Protein AF-A0A1T4YEB3-F1 (afdb_monomer_lite)

Radius of gyration: 22.52 Å; chains: 1; bounding box: 51×44×63 Å

pLDDT: mean 91.09, std 9.63, range [45.53, 98.0]

Structure (mmCIF, N/CA/C/O backbone):
data_AF-A0A1T4YEB3-F1
#
_entry.id   AF-A0A1T4YEB3-F1
#
loop_
_atom_site.group_PDB
_atom_site.id
_atom_site.type_symbol
_atom_site.label_atom_id
_atom_site.label_alt_id
_atom_site.label_comp_id
_atom_site.label_asym_id
_atom_site.label_entity_id
_atom_site.label_seq_id
_atom_site.pdbx_PDB_ins_code
_atom_site.Cartn_x
_atom_site.Cartn_y
_atom_site.Cartn_z
_atom_site.occupancy
_atom_site.B_iso_or_equiv
_atom_site.auth_seq_id
_atom_site.auth_comp_id
_atom_site.auth_asym_id
_atom_site.auth_atom_id
_atom_site.pdbx_PDB_model_num
ATOM 1 N N . MET A 1 1 ? -4.908 19.740 -12.020 1.00 45.53 1 MET A N 1
ATOM 2 C CA . MET A 1 1 ? -6.150 19.768 -11.214 1.00 45.53 1 MET A CA 1
ATOM 3 C C . MET A 1 1 ? -6.239 18.508 -10.368 1.00 45.53 1 MET A C 1
ATOM 5 O O . MET A 1 1 ? -5.969 17.429 -10.883 1.00 45.53 1 MET A O 1
ATOM 9 N N . LYS A 1 2 ? -6.536 18.639 -9.068 1.00 60.81 2 LYS A N 1
ATOM 10 C CA . LYS A 1 2 ? -6.830 17.496 -8.189 1.00 60.81 2 LYS A CA 1
ATOM 11 C C . LYS A 1 2 ? -8.253 17.023 -8.507 1.00 60.81 2 LYS A C 1
ATOM 13 O O . LYS A 1 2 ? -9.130 17.867 -8.608 1.00 60.81 2 LYS A O 1
ATOM 18 N N . GLN A 1 3 ? -8.473 15.710 -8.618 1.00 72.00 3 GLN A N 1
ATOM 19 C CA . GLN A 1 3 ? -9.810 15.121 -8.846 1.00 72.00 3 GLN A CA 1
ATOM 20 C C . GLN A 1 3 ? -10.819 15.461 -7.730 1.00 72.00 3 GLN A C 1
ATOM 22 O O . GLN A 1 3 ? -12.019 15.318 -7.919 1.00 72.00 3 GLN A O 1
ATOM 27 N N . LEU A 1 4 ? -10.311 15.911 -6.577 1.00 82.50 4 LEU A N 1
ATOM 28 C CA . LEU A 1 4 ? -11.072 16.407 -5.440 1.00 82.50 4 LEU A CA 1
ATOM 29 C C . LEU A 1 4 ? -10.333 17.615 -4.846 1.00 82.50 4 LEU A C 1
ATOM 31 O O . LEU A 1 4 ? -9.130 17.525 -4.546 1.00 82.50 4 LEU A O 1
ATOM 35 N N . GLU A 1 5 ? -11.029 18.741 -4.703 1.00 85.56 5 GLU A N 1
ATOM 36 C CA . GLU A 1 5 ? -10.469 19.983 -4.164 1.00 85.56 5 GLU A CA 1
ATOM 37 C C . GLU A 1 5 ? -10.020 19.813 -2.701 1.00 85.56 5 GLU A C 1
ATOM 39 O O . GLU A 1 5 ? -10.545 18.977 -1.967 1.00 85.56 5 GLU A O 1
ATOM 44 N N . LYS A 1 6 ? -9.033 20.601 -2.251 1.00 86.44 6 LYS A N 1
ATOM 45 C CA . LYS A 1 6 ? -8.515 20.511 -0.874 1.00 86.44 6 LYS A CA 1
ATOM 46 C C . LYS A 1 6 ? -9.621 20.762 0.160 1.00 86.44 6 LYS A C 1
ATOM 48 O O . LYS A 1 6 ? -9.754 19.969 1.084 1.00 86.44 6 LYS A O 1
ATOM 53 N N . ARG A 1 7 ? -10.436 21.801 -0.045 1.00 87.50 7 ARG A N 1
ATOM 54 C CA . ARG A 1 7 ? -11.536 22.160 0.858 1.00 87.50 7 ARG A CA 1
ATOM 55 C C . ARG A 1 7 ? -12.600 21.063 0.938 1.00 87.50 7 ARG A C 1
ATOM 57 O O . ARG A 1 7 ? -13.046 20.732 2.028 1.00 87.50 7 ARG A O 1
ATOM 64 N N . ALA A 1 8 ? -12.947 20.446 -0.194 1.00 87.94 8 ALA A N 1
ATOM 65 C CA . ALA A 1 8 ? -13.870 19.312 -0.222 1.00 87.94 8 ALA A CA 1
ATOM 66 C C . ALA A 1 8 ? -13.342 18.121 0.599 1.00 87.94 8 ALA A C 1
ATOM 68 O O . ALA A 1 8 ? -14.086 17.532 1.372 1.00 87.94 8 ALA A O 1
ATOM 69 N N . LYS A 1 9 ? -12.039 17.809 0.509 1.00 91.06 9 LYS A N 1
ATOM 70 C CA . LYS A 1 9 ? -11.422 16.759 1.342 1.00 91.06 9 LYS A CA 1
ATOM 71 C C . LYS A 1 9 ? -11.540 17.048 2.831 1.00 91.06 9 LYS A C 1
ATOM 73 O O . LYS A 1 9 ? -11.854 16.143 3.587 1.00 91.06 9 LYS A O 1
ATOM 78 N N . GLU A 1 10 ? -11.260 18.280 3.242 1.00 92.06 10 GLU A N 1
ATOM 79 C CA . GLU A 1 10 ? -11.311 18.678 4.653 1.00 92.06 10 GLU A CA 1
ATOM 80 C C . GLU A 1 10 ? -12.732 18.546 5.218 1.00 92.06 10 GLU A C 1
ATOM 82 O O . GLU A 1 10 ? -12.906 17.994 6.300 1.00 92.06 10 GLU A O 1
ATOM 87 N N . VAL A 1 11 ? -13.749 18.970 4.459 1.00 90.75 11 VAL A N 1
ATOM 88 C CA . VAL A 1 11 ? -15.159 18.824 4.859 1.00 90.75 11 VAL A CA 1
ATOM 89 C C . VAL A 1 11 ? -15.558 17.353 4.984 1.00 90.75 11 VAL A C 1
ATOM 91 O O . VAL A 1 11 ? -16.141 16.976 5.996 1.00 90.75 11 VAL A O 1
ATOM 94 N N . ILE A 1 12 ? -15.207 16.520 4.000 1.00 91.38 12 ILE A N 1
ATOM 95 C CA . ILE A 1 12 ? -15.519 15.082 4.023 1.00 91.38 12 ILE A CA 1
ATOM 96 C C . ILE A 1 12 ? -14.823 14.396 5.204 1.00 91.38 12 ILE A C 1
ATOM 98 O O . ILE A 1 12 ? -15.447 13.613 5.910 1.00 91.38 12 ILE A O 1
ATOM 102 N N . LEU A 1 13 ? -13.547 14.707 5.455 1.00 93.31 13 LEU A N 1
ATOM 103 C CA . LEU A 1 13 ? -12.812 14.140 6.587 1.00 93.31 13 LEU A CA 1
ATOM 104 C C . LEU A 1 13 ? -13.458 14.514 7.922 1.00 93.31 13 LEU A C 1
ATOM 106 O O . LEU A 1 13 ? -13.628 13.637 8.757 1.00 93.31 13 LEU A O 1
ATOM 110 N N . LYS A 1 14 ? -13.889 15.770 8.088 1.00 92.19 14 LYS A N 1
ATOM 111 C CA . LYS A 1 14 ? -14.616 16.203 9.286 1.00 92.19 14 LYS A CA 1
ATOM 112 C C . LYS A 1 14 ? -15.935 15.444 9.462 1.00 92.19 14 LYS A C 1
ATOM 114 O O . LYS A 1 14 ? -16.250 15.026 10.562 1.00 92.19 14 LYS A O 1
ATOM 119 N N . GLN A 1 15 ? -16.686 15.218 8.383 1.00 89.69 15 GLN A N 1
ATOM 120 C CA . GLN A 1 15 ? -17.912 14.409 8.441 1.00 89.69 15 GLN A CA 1
ATOM 121 C C . GLN A 1 15 ? -17.640 12.957 8.860 1.00 89.69 15 GLN A C 1
ATOM 123 O O . GLN A 1 15 ? -18.505 12.325 9.456 1.00 89.69 15 GLN A O 1
ATOM 128 N N . MET A 1 16 ? -16.453 12.424 8.555 1.00 92.31 16 MET A N 1
ATOM 129 C CA . MET A 1 16 ? -16.053 11.074 8.957 1.00 92.31 16 MET A CA 1
ATOM 130 C C . MET A 1 16 ? -15.587 10.983 10.416 1.00 92.31 16 MET A C 1
ATOM 132 O O . MET A 1 16 ? -15.610 9.886 10.964 1.00 92.31 16 MET A O 1
ATOM 136 N N . GLU A 1 17 ? -15.154 12.082 11.042 1.00 90.81 17 GLU A N 1
ATOM 137 C CA . GLU A 1 17 ? -14.664 12.077 12.433 1.00 90.81 17 GLU A CA 1
ATOM 138 C C . GLU A 1 17 ? -15.745 11.646 13.434 1.00 90.81 17 GLU A C 1
ATOM 140 O O . GLU A 1 17 ? -15.428 10.993 14.426 1.00 90.81 17 GLU A O 1
ATOM 145 N N . ASP A 1 18 ? -17.010 11.941 13.133 1.00 87.25 18 ASP A N 1
ATOM 146 C CA . ASP A 1 18 ? -18.150 11.656 14.010 1.00 87.25 18 ASP A CA 1
ATOM 147 C C . ASP A 1 18 ? -18.759 10.255 13.790 1.00 87.25 18 ASP A C 1
ATOM 149 O O . ASP A 1 18 ? -19.716 9.871 14.464 1.00 87.25 18 ASP A O 1
ATOM 153 N N . LEU A 1 19 ? -18.228 9.470 12.843 1.00 88.94 19 LEU A N 1
ATOM 154 C CA . LEU A 1 19 ? -18.787 8.174 12.451 1.00 88.94 19 LEU A CA 1
ATOM 155 C C . LEU A 1 19 ? -17.935 7.014 12.975 1.00 88.94 19 LEU A C 1
ATOM 157 O O . LEU A 1 19 ? -16.787 6.832 12.571 1.00 88.94 19 LEU A O 1
ATOM 161 N N . ALA A 1 20 ? -18.527 6.171 13.825 1.00 89.25 20 ALA A N 1
ATOM 162 C CA . ALA A 1 20 ? -17.889 4.930 14.274 1.00 89.25 20 ALA A CA 1
ATOM 163 C C . ALA A 1 20 ? -17.781 3.891 13.143 1.00 89.25 20 ALA A C 1
ATOM 165 O O . ALA A 1 20 ? -16.795 3.158 13.054 1.00 89.25 20 ALA A O 1
ATOM 166 N N . GLU A 1 21 ? -18.782 3.857 12.261 1.00 93.19 21 GLU A N 1
ATOM 167 C CA . GLU A 1 21 ? -18.855 2.952 11.119 1.00 93.19 21 GLU A CA 1
ATOM 168 C C . GLU A 1 21 ? -19.263 3.717 9.860 1.00 93.19 21 GLU A C 1
ATOM 170 O O . GLU A 1 21 ? -20.156 4.565 9.883 1.00 93.19 21 GLU A O 1
ATOM 175 N N . ILE A 1 22 ? -18.603 3.409 8.745 1.00 94.94 22 ILE A N 1
ATOM 176 C CA . ILE A 1 22 ? -18.937 3.951 7.430 1.00 94.94 22 ILE A CA 1
ATOM 177 C C . ILE A 1 22 ? -18.535 2.952 6.342 1.00 94.94 22 ILE A C 1
ATOM 179 O O . ILE A 1 22 ? -17.465 2.340 6.388 1.00 94.94 22 ILE A O 1
ATOM 183 N N . THR A 1 23 ? -19.401 2.783 5.349 1.00 95.88 23 THR A N 1
ATOM 184 C CA . THR A 1 23 ? -19.149 1.955 4.163 1.00 95.88 23 THR A CA 1
ATOM 185 C C . THR A 1 23 ? -18.399 2.735 3.085 1.00 95.88 23 THR A C 1
ATOM 187 O O . THR A 1 23 ? -18.393 3.968 3.062 1.00 95.88 23 THR A O 1
ATOM 190 N N . THR A 1 24 ? -17.778 2.023 2.142 1.00 94.31 24 THR A N 1
ATOM 191 C CA . THR A 1 24 ? -17.109 2.685 1.009 1.00 94.31 24 THR A CA 1
ATOM 192 C C . THR A 1 24 ? -18.122 3.448 0.152 1.00 94.31 24 THR A C 1
ATOM 194 O O . THR A 1 24 ? -17.836 4.554 -0.297 1.00 94.31 24 THR A O 1
ATOM 197 N N . GLU A 1 25 ? -19.325 2.903 -0.016 1.00 95.94 25 GLU A N 1
ATOM 198 C CA . GLU A 1 25 ? -20.438 3.497 -0.751 1.00 95.94 25 GLU A CA 1
ATOM 199 C C . GLU A 1 25 ? -20.876 4.826 -0.124 1.00 95.94 25 GLU A C 1
ATOM 201 O O . GLU A 1 25 ? -21.019 5.820 -0.833 1.00 95.94 25 GLU A O 1
ATOM 206 N N . GLN A 1 26 ? -20.994 4.889 1.206 1.00 94.50 26 GLN A N 1
ATOM 207 C CA . GLN A 1 26 ? -21.302 6.139 1.907 1.00 94.50 26 GLN A CA 1
ATOM 208 C C . GLN A 1 26 ? -20.201 7.188 1.711 1.00 94.50 26 GLN A C 1
ATOM 210 O O . GLN A 1 26 ? -20.507 8.337 1.405 1.00 94.50 26 GLN A O 1
ATOM 215 N N . VAL A 1 27 ? -18.920 6.805 1.802 1.00 93.81 27 VAL A N 1
ATOM 216 C CA . VAL A 1 27 ? -17.805 7.726 1.502 1.00 93.81 27 VAL A CA 1
ATOM 217 C C . VAL A 1 27 ? -17.872 8.210 0.049 1.00 93.81 27 VAL A C 1
ATOM 219 O O . VAL A 1 27 ? -17.600 9.378 -0.230 1.00 93.81 27 VAL A O 1
ATOM 222 N N . MET A 1 28 ? -18.255 7.343 -0.893 1.00 93.94 28 MET A N 1
ATOM 223 C CA . MET A 1 28 ? -18.442 7.733 -2.289 1.00 93.94 28 MET A CA 1
ATOM 224 C C . MET A 1 28 ? -19.547 8.780 -2.448 1.00 93.94 28 MET A C 1
ATOM 226 O O . MET A 1 28 ? -19.330 9.734 -3.192 1.00 93.94 28 MET A O 1
ATOM 230 N N . GLU A 1 29 ? -20.680 8.660 -1.748 1.00 94.25 29 GLU A N 1
ATOM 231 C CA . GLU A 1 29 ? -21.732 9.690 -1.774 1.00 94.25 29 GLU A CA 1
ATOM 232 C C . GLU A 1 29 ? -21.229 11.054 -1.282 1.00 94.25 29 GLU A C 1
ATOM 234 O O . GLU A 1 29 ? -21.596 12.076 -1.857 1.00 94.25 29 GLU A O 1
ATOM 239 N N . LEU A 1 30 ? -20.323 11.088 -0.297 1.00 92.12 30 LEU A N 1
ATOM 240 C CA . LEU A 1 30 ? -19.696 12.336 0.161 1.00 92.12 30 LEU A CA 1
ATOM 241 C C . LEU A 1 30 ? -18.740 12.932 -0.888 1.00 92.12 30 LEU A C 1
ATOM 243 O O . LEU A 1 30 ? -18.624 14.149 -1.021 1.00 92.12 30 LEU A O 1
ATOM 247 N N . ILE A 1 31 ? -18.044 12.082 -1.648 1.00 92.69 31 ILE A N 1
ATOM 248 C CA . ILE A 1 31 ? -17.073 12.505 -2.669 1.00 92.69 31 ILE A CA 1
ATOM 249 C C . ILE A 1 31 ? -17.763 12.976 -3.957 1.00 92.69 31 ILE A C 1
ATOM 251 O O . ILE A 1 31 ? -17.301 13.943 -4.568 1.00 92.69 31 ILE A O 1
ATOM 255 N N . LYS A 1 32 ? -18.836 12.298 -4.388 1.00 91.00 32 LYS A N 1
ATOM 256 C CA . LYS A 1 32 ? -19.498 12.489 -5.694 1.00 91.00 32 LYS A CA 1
ATOM 257 C C . LYS A 1 32 ? -19.782 13.956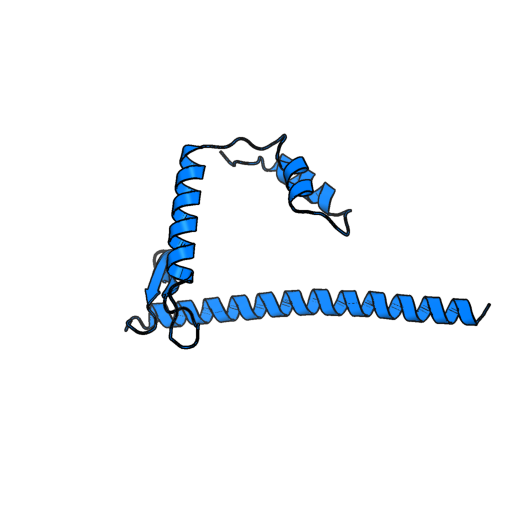 -6.053 1.00 91.00 32 LYS A C 1
ATOM 259 O O . LYS A 1 32 ? -19.406 14.336 -7.161 1.00 91.00 32 LYS A O 1
ATOM 264 N N . PRO A 1 33 ? -20.354 14.802 -5.170 1.00 89.94 33 PRO A N 1
ATOM 265 C CA . PRO A 1 33 ? -20.662 16.198 -5.502 1.00 89.94 33 PRO A CA 1
ATOM 266 C C . PRO A 1 33 ? -19.430 17.050 -5.830 1.00 89.94 33 PRO A C 1
ATOM 268 O O . PRO A 1 33 ? -19.545 18.110 -6.439 1.00 89.94 33 PRO A O 1
ATOM 271 N N . HIS A 1 34 ? -18.245 16.604 -5.413 1.00 87.88 34 HIS A N 1
ATOM 272 C CA . HIS A 1 34 ? -16.991 17.343 -5.516 1.00 87.88 34 HIS A CA 1
ATOM 273 C C . HIS A 1 34 ? -15.985 16.692 -6.476 1.00 87.88 34 HIS A C 1
ATOM 275 O O . HIS A 1 34 ? -14.849 17.163 -6.595 1.00 87.88 34 HIS A O 1
ATOM 281 N N . PHE A 1 35 ? -16.367 15.594 -7.134 1.00 86.88 35 PHE A N 1
ATOM 282 C CA . PHE A 1 35 ? -15.478 14.809 -7.978 1.00 86.88 35 PHE A CA 1
ATOM 283 C C . PHE A 1 35 ? -15.541 15.268 -9.436 1.00 86.88 35 PHE A C 1
ATOM 285 O O . PHE A 1 35 ? -16.579 15.176 -10.085 1.00 86.88 35 PHE A O 1
ATOM 292 N N . CYS A 1 36 ? -14.405 15.720 -9.972 1.00 86.00 36 CYS A N 1
ATOM 293 C CA . CYS A 1 36 ? -14.279 16.133 -11.372 1.00 86.00 36 CYS A CA 1
ATOM 294 C C . CYS A 1 36 ? -13.220 15.261 -12.072 1.00 86.00 36 CYS A C 1
ATOM 296 O O . CYS A 1 36 ? -12.015 15.504 -11.908 1.00 86.00 36 CYS A O 1
ATOM 298 N N . PRO A 1 37 ? -13.633 14.189 -12.778 1.00 84.06 37 PRO A N 1
ATOM 299 C CA . PRO A 1 37 ? -12.701 13.231 -13.353 1.00 84.06 37 PRO A CA 1
ATOM 300 C C . PRO A 1 37 ? -12.045 13.728 -14.643 1.00 84.06 37 PRO A C 1
ATOM 302 O O . PRO A 1 37 ? -12.678 14.309 -15.518 1.00 84.06 37 PRO A O 1
ATOM 305 N N . ASP A 1 38 ? -10.770 13.376 -14.793 1.00 89.25 38 ASP A N 1
ATOM 306 C CA . ASP A 1 38 ? -10.053 13.388 -16.068 1.00 89.25 38 ASP A CA 1
ATOM 307 C C . ASP A 1 38 ? -10.019 11.946 -16.592 1.00 89.25 38 ASP A C 1
ATOM 309 O O . ASP A 1 38 ? -9.290 11.101 -16.061 1.00 89.25 38 ASP A O 1
ATOM 313 N N . TYR A 1 39 ? -10.853 11.647 -17.590 1.00 88.81 39 TYR A N 1
ATOM 314 C CA . TYR A 1 39 ? -11.077 10.277 -18.060 1.00 88.81 39 TYR A CA 1
ATOM 315 C C . TYR A 1 39 ? -9.838 9.629 -18.682 1.00 88.81 39 TYR A C 1
ATOM 317 O O . TYR A 1 39 ? -9.622 8.433 -18.485 1.00 88.81 39 TYR A O 1
ATOM 325 N N . GLN A 1 40 ? -8.988 10.397 -19.367 1.00 91.81 40 GLN A N 1
ATOM 326 C CA . GLN A 1 40 ? -7.747 9.866 -19.927 1.00 91.81 40 GLN A CA 1
ATOM 327 C C . GLN A 1 40 ? -6.798 9.438 -18.804 1.00 91.81 40 GLN A C 1
ATOM 329 O O . GLN A 1 40 ? -6.294 8.312 -18.800 1.00 91.81 40 GLN A O 1
ATOM 334 N N . LYS A 1 41 ? -6.630 10.288 -17.783 1.00 89.12 41 LYS A N 1
ATOM 335 C CA . LYS A 1 41 ? -5.833 9.918 -16.604 1.00 89.12 41 LYS A CA 1
ATOM 336 C C . LYS A 1 41 ? -6.429 8.734 -15.846 1.00 89.12 41 LYS A C 1
ATOM 338 O O . LYS A 1 41 ? -5.673 7.919 -15.318 1.00 89.12 41 LYS A O 1
ATOM 343 N N . LEU A 1 42 ? -7.757 8.621 -15.769 1.00 90.56 42 LEU A N 1
ATOM 344 C CA . LEU A 1 42 ? -8.410 7.463 -15.152 1.00 90.56 42 LEU A CA 1
ATOM 345 C C . LEU A 1 42 ? -8.114 6.169 -15.918 1.00 90.56 42 LEU A C 1
ATOM 347 O O . LEU A 1 42 ? -7.805 5.159 -15.286 1.00 90.56 42 LEU A O 1
ATOM 351 N N . ALA A 1 43 ? -8.139 6.203 -17.252 1.00 94.62 43 ALA A N 1
ATOM 352 C CA . ALA A 1 43 ? -7.785 5.057 -18.085 1.00 94.62 43 ALA A CA 1
ATOM 353 C C . ALA A 1 43 ? -6.322 4.628 -17.867 1.00 94.62 43 ALA A C 1
ATOM 355 O O . ALA A 1 43 ? -6.052 3.455 -17.603 1.00 94.62 43 ALA A O 1
ATOM 356 N N . GLU A 1 44 ? -5.377 5.572 -17.866 1.00 95.12 44 GLU A N 1
ATOM 357 C CA . GLU A 1 44 ? -3.963 5.286 -17.580 1.00 95.12 44 GLU A CA 1
ATOM 358 C C . GLU A 1 44 ? -3.753 4.700 -16.175 1.00 95.12 44 GLU A C 1
ATOM 360 O O . GLU A 1 44 ? -2.986 3.752 -15.985 1.00 95.12 44 GLU A O 1
ATOM 365 N N . GLN A 1 45 ? -4.445 5.237 -15.167 1.00 93.69 45 GLN A N 1
ATOM 366 C CA . GLN A 1 45 ? -4.396 4.709 -13.803 1.00 93.69 45 GLN A CA 1
ATOM 36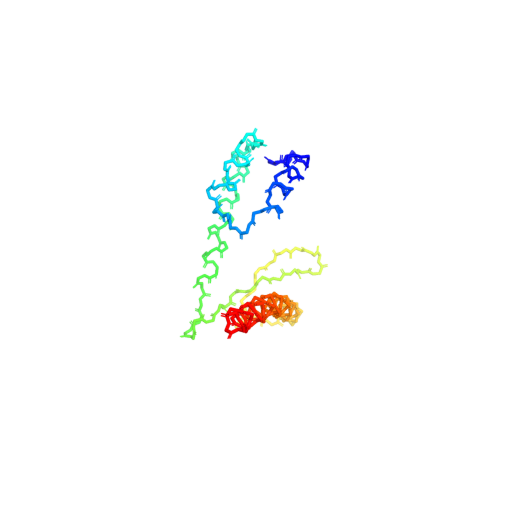7 C C . GLN A 1 45 ? -4.973 3.294 -13.718 1.00 93.69 45 GLN A C 1
ATOM 369 O O . GLN A 1 45 ? -4.421 2.456 -12.997 1.00 93.69 45 GLN A O 1
ATOM 374 N N . ALA A 1 46 ? -6.055 3.013 -14.448 1.00 95.50 46 ALA A N 1
ATOM 375 C CA . ALA A 1 46 ? -6.642 1.683 -14.528 1.00 95.50 46 ALA A CA 1
ATOM 376 C C . ALA A 1 46 ? -5.664 0.685 -15.165 1.00 95.50 46 ALA A C 1
ATOM 378 O O . ALA A 1 46 ? -5.421 -0.374 -14.584 1.00 95.50 46 ALA A O 1
ATOM 379 N N . LEU A 1 47 ? -5.022 1.049 -16.279 1.00 97.00 47 LEU A N 1
ATOM 380 C CA . LEU A 1 47 ? -3.987 0.231 -16.921 1.00 97.00 47 LEU A CA 1
ATOM 381 C C . LEU A 1 47 ? -2.803 -0.028 -15.982 1.00 97.00 47 LEU A C 1
ATOM 383 O O . LEU A 1 47 ? -2.399 -1.177 -15.794 1.00 97.00 47 LEU A O 1
ATOM 387 N N . ARG A 1 48 ? -2.295 1.013 -15.310 1.00 94.56 48 ARG A N 1
ATOM 388 C CA . ARG A 1 48 ? -1.217 0.879 -14.316 1.00 94.56 48 ARG A CA 1
ATOM 389 C C . ARG A 1 48 ? -1.607 -0.066 -13.178 1.00 94.56 48 ARG A C 1
ATOM 391 O O . ARG A 1 48 ? -0.788 -0.870 -12.737 1.00 94.56 48 ARG A O 1
ATOM 398 N N . ARG A 1 49 ? -2.856 -0.002 -12.706 1.00 95.88 49 ARG A N 1
ATOM 399 C CA . ARG A 1 49 ? -3.375 -0.915 -11.678 1.00 95.88 49 ARG A CA 1
ATOM 400 C C . ARG A 1 49 ? -3.391 -2.359 -12.177 1.00 95.88 49 ARG A C 1
ATOM 402 O O . ARG A 1 49 ? -2.965 -3.239 -11.435 1.00 95.88 49 ARG A O 1
ATOM 409 N N . GLN A 1 50 ? -3.827 -2.602 -13.414 1.00 97.31 50 GLN A N 1
ATOM 410 C CA . GLN A 1 50 ? -3.819 -3.946 -14.000 1.00 97.31 50 GLN A CA 1
ATOM 411 C C . GLN A 1 50 ? -2.400 -4.501 -14.151 1.00 97.31 50 GLN A C 1
ATOM 413 O O . GLN A 1 50 ? -2.150 -5.636 -13.750 1.00 97.31 50 GLN A O 1
ATOM 418 N N . ALA A 1 51 ? -1.450 -3.687 -14.620 1.00 95.62 51 ALA A N 1
ATOM 419 C CA . ALA A 1 51 ? -0.043 -4.076 -14.697 1.00 95.62 51 ALA A CA 1
ATOM 420 C C . ALA A 1 51 ? 0.518 -4.459 -13.315 1.00 95.62 51 ALA A C 1
ATOM 422 O O . ALA A 1 51 ? 1.076 -5.543 -13.143 1.00 95.62 51 ALA A O 1
ATOM 423 N N . ASN A 1 52 ? 0.293 -3.621 -12.298 1.00 94.12 52 ASN A N 1
ATOM 424 C CA . ASN A 1 52 ? 0.742 -3.899 -10.932 1.00 94.12 52 ASN A CA 1
ATOM 425 C C . ASN A 1 52 ? 0.096 -5.168 -10.355 1.00 94.12 52 ASN A C 1
ATOM 427 O O . ASN A 1 52 ? 0.767 -5.943 -9.672 1.00 94.12 52 ASN A O 1
ATOM 431 N N . ASN A 1 53 ? -1.190 -5.400 -10.636 1.00 94.88 53 ASN A N 1
ATOM 432 C CA . ASN A 1 53 ? -1.898 -6.609 -10.217 1.00 94.88 53 ASN A CA 1
ATOM 433 C C . ASN A 1 53 ? -1.307 -7.863 -10.863 1.00 94.88 53 ASN A C 1
ATOM 435 O O . ASN A 1 53 ? -1.160 -8.880 -10.186 1.00 94.88 53 ASN A O 1
ATOM 439 N N . LEU A 1 54 ? -0.952 -7.794 -12.146 1.00 96.12 54 LEU A N 1
ATOM 440 C CA . LEU A 1 54 ? -0.333 -8.905 -12.858 1.00 96.12 54 LEU A CA 1
ATOM 441 C C . LEU A 1 54 ? 1.041 -9.244 -12.266 1.00 96.12 54 LEU A C 1
ATOM 443 O O . LEU A 1 54 ? 1.283 -10.395 -11.908 1.00 96.12 54 LEU A O 1
ATOM 447 N N . ILE A 1 55 ? 1.892 -8.236 -12.054 1.00 95.25 55 ILE A N 1
ATOM 448 C CA . ILE A 1 55 ? 3.201 -8.402 -11.400 1.00 95.25 55 ILE A CA 1
ATOM 449 C C . ILE A 1 55 ? 3.033 -9.030 -10.006 1.00 95.25 55 ILE A C 1
ATOM 451 O O . ILE A 1 55 ? 3.734 -9.969 -9.642 1.00 95.25 55 ILE A O 1
ATOM 455 N N . ALA A 1 56 ? 2.058 -8.550 -9.231 1.00 93.12 56 ALA A N 1
ATOM 456 C CA . ALA A 1 56 ? 1.769 -9.020 -7.877 1.00 93.12 56 ALA A CA 1
ATOM 457 C C . ALA A 1 56 ? 1.237 -10.463 -7.794 1.00 93.12 56 ALA A C 1
ATOM 459 O O . ALA A 1 56 ? 1.293 -11.070 -6.715 1.00 93.12 56 ALA A O 1
ATOM 460 N N . ARG A 1 57 ? 0.675 -10.990 -8.888 1.00 95.19 57 ARG A N 1
ATOM 461 C CA . ARG A 1 57 ? 0.212 -12.380 -9.004 1.00 95.19 57 ARG A CA 1
ATOM 462 C C . ARG A 1 57 ? 1.348 -13.346 -9.322 1.00 95.19 57 ARG A C 1
ATOM 464 O O . ARG A 1 57 ? 1.200 -14.531 -9.048 1.00 95.19 57 ARG A O 1
ATOM 471 N N . TYR A 1 58 ? 2.466 -12.851 -9.847 1.00 95.00 58 TYR A N 1
ATOM 472 C CA . TYR A 1 58 ? 3.619 -13.679 -10.163 1.00 95.00 58 TYR A CA 1
ATOM 473 C C . TYR A 1 58 ? 4.375 -14.070 -8.887 1.00 95.00 58 TYR A C 1
ATOM 475 O O . TYR A 1 58 ? 5.042 -13.250 -8.242 1.00 95.00 58 TYR A O 1
ATOM 483 N N . ARG A 1 59 ? 4.217 -15.334 -8.498 1.00 96.12 59 ARG A N 1
ATOM 484 C CA . ARG A 1 59 ? 4.678 -15.896 -7.227 1.00 96.12 59 ARG A CA 1
ATOM 485 C C . ARG A 1 59 ? 5.538 -17.133 -7.460 1.00 96.12 59 ARG A C 1
ATOM 487 O O . ARG A 1 59 ? 5.519 -17.708 -8.546 1.00 96.12 59 ARG A O 1
ATOM 494 N N . ASP A 1 60 ? 6.332 -17.486 -6.463 1.00 94.00 60 ASP A N 1
ATOM 495 C CA . ASP A 1 60 ? 7.022 -18.767 -6.397 1.00 94.00 60 ASP A CA 1
ATOM 496 C C . ASP A 1 60 ? 6.076 -19.908 -6.000 1.00 94.00 60 ASP A C 1
ATOM 498 O O . ASP A 1 60 ? 4.871 -19.723 -5.807 1.00 94.00 60 ASP A O 1
ATOM 502 N N . ASP A 1 61 ? 6.644 -21.105 -5.922 1.00 94.25 61 ASP A N 1
ATOM 503 C CA . ASP A 1 61 ? 5.978 -22.342 -5.524 1.00 94.25 61 ASP A CA 1
ATOM 504 C C . ASP A 1 61 ? 5.445 -22.304 -4.081 1.00 94.25 61 ASP A C 1
ATOM 506 O O . ASP A 1 61 ? 4.498 -23.015 -3.752 1.00 94.25 61 ASP A O 1
ATOM 510 N N . LYS A 1 62 ? 5.991 -21.424 -3.236 1.00 94.50 62 LYS A N 1
ATOM 511 C CA . LYS A 1 62 ? 5.541 -21.174 -1.859 1.00 94.50 62 LYS A CA 1
ATOM 512 C C . LYS A 1 62 ? 4.494 -20.062 -1.767 1.00 94.50 62 LYS A C 1
ATOM 514 O O . LYS A 1 62 ? 4.049 -19.715 -0.672 1.00 94.50 62 LYS A O 1
ATOM 519 N N . GLY A 1 63 ? 4.092 -19.478 -2.894 1.00 94.44 63 GLY A N 1
ATOM 520 C CA . GLY A 1 63 ? 3.132 -18.382 -2.939 1.00 94.44 63 GLY A CA 1
ATOM 521 C C . GLY A 1 63 ? 3.711 -17.025 -2.522 1.00 94.44 63 GLY A C 1
ATOM 522 O O . GLY A 1 63 ? 2.945 -16.074 -2.340 1.00 94.44 63 GLY A O 1
ATOM 523 N N . VAL A 1 64 ? 5.029 -16.873 -2.400 1.00 95.44 64 VAL A N 1
ATOM 5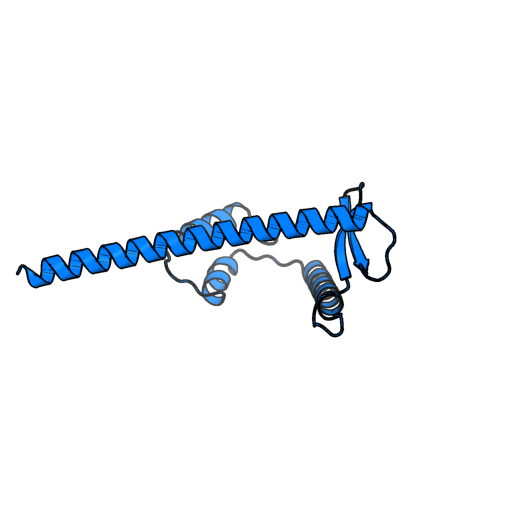24 C CA . VAL A 1 64 ? 5.703 -15.592 -2.146 1.00 95.44 64 VAL A CA 1
ATOM 525 C C . VAL A 1 64 ? 5.910 -14.860 -3.471 1.00 95.44 64 VAL A C 1
ATOM 527 O O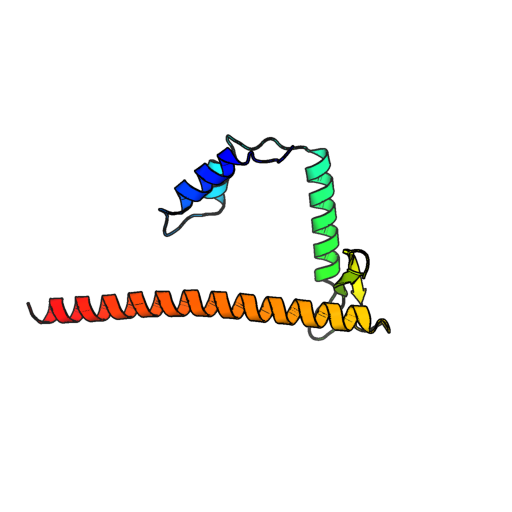 . VAL A 1 64 ? 6.140 -15.463 -4.514 1.00 95.44 64 VAL A O 1
ATOM 530 N N . ARG A 1 65 ? 5.754 -13.531 -3.484 1.00 95.44 65 ARG A N 1
ATOM 531 C CA . ARG A 1 65 ? 5.966 -12.745 -4.712 1.00 95.44 65 ARG A CA 1
ATOM 532 C C . ARG A 1 65 ? 7.432 -12.817 -5.126 1.00 95.44 65 ARG A C 1
ATOM 534 O O . ARG A 1 65 ? 8.289 -12.705 -4.267 1.00 95.44 65 ARG A O 1
ATOM 541 N N . LYS A 1 66 ? 7.698 -12.902 -6.431 1.00 96.94 66 LYS A N 1
ATOM 542 C CA . LYS A 1 66 ? 9.072 -12.819 -6.966 1.00 96.94 66 LYS A CA 1
ATOM 543 C C . LYS A 1 66 ? 9.486 -11.392 -7.315 1.00 96.94 66 LYS A C 1
ATOM 545 O O . LYS A 1 66 ? 10.655 -11.041 -7.232 1.00 96.94 66 LYS A O 1
ATOM 550 N N . TYR A 1 67 ? 8.525 -10.558 -7.717 1.00 97.50 67 TYR A N 1
ATOM 551 C CA . TYR A 1 67 ? 8.775 -9.161 -8.069 1.00 97.50 67 TYR A CA 1
ATOM 552 C C . TYR A 1 67 ? 8.409 -8.219 -6.926 1.00 97.50 67 TYR A C 1
ATOM 554 O O . TYR A 1 67 ? 7.271 -8.217 -6.444 1.00 97.50 67 TYR A O 1
ATOM 562 N N . PHE A 1 68 ? 9.347 -7.348 -6.565 1.00 97.25 68 PHE A N 1
ATOM 563 C CA . PHE A 1 68 ? 9.159 -6.329 -5.537 1.00 97.25 68 PHE A CA 1
ATOM 564 C C . PHE A 1 68 ? 9.473 -4.943 -6.075 1.00 97.25 68 PHE A C 1
ATOM 566 O O . PHE A 1 68 ? 10.362 -4.765 -6.905 1.00 97.25 68 PHE A O 1
ATOM 573 N N . ASN A 1 69 ? 8.708 -3.959 -5.602 1.00 96.38 69 ASN A N 1
ATOM 574 C CA . ASN A 1 69 ? 8.927 -2.567 -5.956 1.00 96.38 69 ASN A CA 1
ATOM 575 C C . ASN A 1 69 ? 9.989 -1.932 -5.053 1.00 96.38 69 ASN A C 1
ATOM 577 O O . ASN A 1 69 ? 9.938 -2.095 -3.833 1.00 96.38 69 ASN A O 1
ATOM 581 N N . TYR A 1 70 ? 10.877 -1.151 -5.660 1.00 96.56 70 TYR A N 1
ATOM 582 C CA . TYR A 1 70 ? 11.826 -0.280 -4.976 1.00 96.56 70 TYR A CA 1
ATOM 583 C C . TYR A 1 70 ? 11.959 1.051 -5.718 1.00 96.56 70 TYR A C 1
ATOM 585 O O . TYR A 1 70 ? 11.469 1.204 -6.843 1.00 96.56 70 TYR A O 1
ATOM 593 N N . LYS A 1 71 ? 12.592 2.027 -5.068 1.00 96.56 71 LYS A N 1
ATOM 594 C CA . LYS A 1 71 ? 13.027 3.262 -5.718 1.00 96.56 71 LYS A CA 1
ATOM 595 C C . LYS A 1 71 ? 14.517 3.161 -5.976 1.00 96.56 71 LYS A C 1
ATOM 597 O O . LYS A 1 71 ? 15.260 2.817 -5.063 1.00 96.56 71 LYS A O 1
ATOM 602 N N . ASP A 1 72 ? 14.923 3.456 -7.200 1.00 95.06 72 ASP A N 1
ATOM 603 C CA . ASP A 1 72 ? 16.339 3.588 -7.519 1.00 95.06 72 ASP A CA 1
ATOM 604 C C . ASP A 1 72 ? 16.931 4.877 -6.905 1.00 95.06 72 ASP A C 1
ATOM 606 O O . ASP A 1 72 ? 16.178 5.697 -6.361 1.00 95.06 72 ASP A O 1
ATOM 610 N N . PRO A 1 73 ? 18.260 5.088 -6.977 1.00 95.00 73 PRO A N 1
ATOM 611 C CA . PRO A 1 73 ? 18.902 6.270 -6.396 1.00 95.00 73 PRO A CA 1
ATOM 612 C C . PRO A 1 73 ? 18.387 7.612 -6.939 1.00 95.00 73 PRO A C 1
ATOM 614 O O . PRO A 1 73 ? 18.515 8.633 -6.268 1.00 95.00 73 PRO A O 1
ATOM 617 N N . TRP A 1 74 ? 17.764 7.621 -8.122 1.00 95.81 74 TRP A N 1
ATOM 618 C CA . TRP A 1 74 ? 17.153 8.809 -8.727 1.00 95.81 74 TRP A CA 1
ATOM 619 C C . TRP A 1 74 ? 15.671 8.976 -8.354 1.00 95.81 74 TRP A C 1
ATOM 621 O O . TRP A 1 74 ? 15.004 9.897 -8.819 1.00 95.81 74 TRP A O 1
ATOM 631 N N . GLY A 1 75 ? 15.133 8.094 -7.507 1.00 93.88 75 GLY A N 1
ATOM 632 C CA . GLY A 1 75 ? 13.752 8.125 -7.034 1.00 93.88 75 GLY A CA 1
ATOM 633 C C . GLY A 1 75 ? 12.739 7.467 -7.975 1.00 93.88 75 GLY A C 1
ATOM 634 O O . GLY A 1 75 ? 11.535 7.507 -7.689 1.00 93.88 75 GLY A O 1
ATOM 635 N N . THR A 1 76 ? 13.187 6.833 -9.061 1.00 95.38 76 THR A N 1
ATOM 636 C CA . THR A 1 76 ? 12.312 6.159 -10.026 1.00 95.38 76 THR A CA 1
ATOM 637 C C . THR A 1 76 ? 11.828 4.834 -9.456 1.00 95.38 76 THR A C 1
ATOM 639 O O . THR A 1 76 ? 12.609 4.014 -8.977 1.00 95.38 76 THR A O 1
ATOM 642 N N . SER A 1 77 ? 10.515 4.603 -9.510 1.00 94.00 77 SER A N 1
ATOM 643 C CA . SER A 1 77 ? 9.916 3.351 -9.037 1.00 94.00 77 SER A CA 1
ATOM 644 C C . SER A 1 77 ? 10.108 2.236 -10.062 1.00 94.00 77 SER A C 1
ATOM 646 O O . SER A 1 77 ? 9.638 2.351 -11.192 1.00 94.00 77 SER A O 1
ATOM 648 N N . LYS A 1 78 ? 10.754 1.145 -9.649 1.00 95.06 78 LYS A N 1
ATOM 649 C CA . LYS A 1 78 ? 11.033 -0.039 -10.473 1.00 95.06 78 LYS A CA 1
ATOM 650 C C . LYS A 1 78 ? 10.542 -1.303 -9.782 1.00 95.06 78 LYS A C 1
ATOM 652 O O . LYS A 1 78 ? 10.307 -1.299 -8.575 1.00 95.06 78 LYS A O 1
ATOM 657 N N . TYR A 1 79 ? 10.370 -2.374 -10.547 1.00 96.38 79 TYR A N 1
ATOM 658 C CA . TYR A 1 79 ? 10.172 -3.718 -10.014 1.00 96.38 79 TYR A CA 1
ATOM 659 C C . TYR A 1 79 ? 11.390 -4.566 -10.350 1.00 96.38 79 TYR A C 1
ATOM 661 O O . TYR A 1 79 ? 11.852 -4.540 -11.487 1.00 96.38 79 TYR A O 1
ATOM 669 N N . VAL A 1 80 ? 11.874 -5.333 -9.380 1.00 96.94 80 VAL A N 1
ATOM 670 C CA . VAL A 1 80 ? 12.986 -6.268 -9.564 1.00 96.94 80 VAL A CA 1
ATOM 671 C C . VAL A 1 80 ? 12.554 -7.667 -9.149 1.00 96.94 80 VAL A C 1
ATOM 673 O O . VAL A 1 80 ? 11.781 -7.825 -8.202 1.00 96.94 80 VAL A O 1
ATOM 676 N N . ASN A 1 81 ? 13.016 -8.669 -9.897 1.00 97.12 81 ASN A N 1
ATOM 677 C CA . ASN A 1 81 ? 12.839 -10.072 -9.552 1.00 97.12 81 ASN A CA 1
ATOM 678 C C . ASN A 1 81 ? 13.950 -10.483 -8.582 1.00 97.12 81 ASN A C 1
ATOM 680 O O . ASN A 1 81 ? 15.104 -10.584 -8.997 1.00 97.12 81 ASN A O 1
ATOM 684 N N . VAL A 1 82 ? 13.608 -10.702 -7.314 1.00 96.62 82 VAL A N 1
ATOM 685 C CA . VAL A 1 82 ? 14.605 -10.951 -6.258 1.00 96.62 82 VAL A CA 1
ATOM 686 C C . VAL A 1 82 ? 15.325 -12.289 -6.420 1.00 96.62 82 VAL A C 1
ATOM 688 O O . VAL A 1 82 ? 16.459 -12.413 -5.982 1.00 96.62 82 VAL A O 1
ATOM 691 N N . ASP A 1 83 ? 14.723 -13.247 -7.130 1.00 94.81 83 ASP A N 1
ATOM 692 C CA . ASP A 1 83 ? 15.339 -14.554 -7.395 1.00 94.81 83 ASP A CA 1
ATOM 693 C C . ASP A 1 83 ? 16.381 -14.503 -8.525 1.00 94.81 83 ASP A C 1
ATOM 695 O O . ASP A 1 83 ? 17.068 -15.489 -8.780 1.00 94.81 83 ASP A O 1
ATOM 699 N N . LYS A 1 84 ? 16.433 -13.400 -9.283 1.00 96.50 84 LYS A N 1
ATOM 700 C CA . LYS A 1 84 ? 17.239 -13.287 -10.511 1.00 96.50 84 LYS A CA 1
ATOM 701 C C . LYS A 1 84 ? 18.195 -12.099 -10.527 1.00 96.50 84 LYS A C 1
ATOM 703 O O . LYS A 1 84 ? 18.939 -11.955 -11.490 1.00 96.50 84 LYS A O 1
ATOM 708 N N . THR A 1 85 ? 18.122 -11.221 -9.536 1.00 97.19 85 THR A N 1
ATOM 709 C CA . THR A 1 85 ? 18.908 -9.987 -9.495 1.00 97.19 85 THR A CA 1
ATOM 710 C C . THR A 1 85 ? 20.195 -10.180 -8.704 1.00 97.19 85 THR A C 1
ATOM 712 O O . THR A 1 85 ? 20.208 -10.889 -7.704 1.00 97.19 85 THR A O 1
ATOM 715 N N . ASP A 1 86 ? 21.250 -9.491 -9.121 1.00 97.50 86 ASP A N 1
ATOM 716 C CA . ASP A 1 86 ? 22.507 -9.301 -8.389 1.00 97.50 86 ASP A CA 1
ATOM 717 C C . ASP A 1 86 ? 22.643 -7.871 -7.821 1.00 97.50 86 ASP A C 1
ATOM 719 O O . ASP A 1 86 ? 23.578 -7.577 -7.078 1.00 97.50 86 ASP A O 1
ATOM 723 N N . ASP A 1 87 ? 21.687 -6.984 -8.126 1.00 97.38 87 ASP A N 1
ATOM 724 C CA . ASP A 1 87 ? 21.612 -5.623 -7.586 1.00 97.38 87 ASP A CA 1
ATOM 725 C C . ASP A 1 87 ? 21.356 -5.624 -6.065 1.00 97.38 87 ASP A C 1
ATOM 727 O O . ASP A 1 87 ? 20.216 -5.632 -5.586 1.00 97.38 87 ASP A O 1
A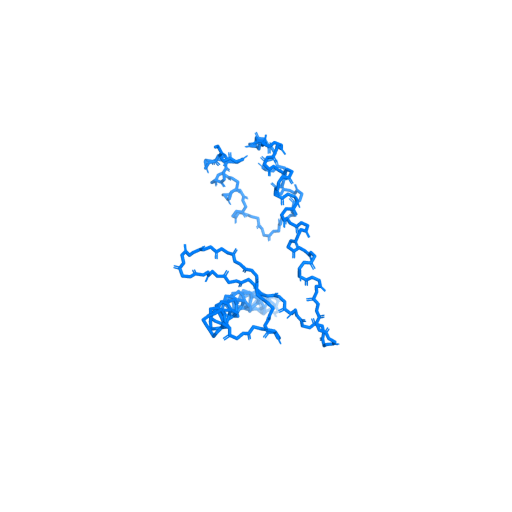TOM 731 N N . VAL A 1 88 ? 22.448 -5.582 -5.299 1.00 97.19 88 VAL A N 1
ATOM 732 C CA . VAL A 1 88 ? 22.440 -5.511 -3.831 1.00 97.19 88 VAL A CA 1
ATOM 733 C C . VAL A 1 88 ? 21.698 -4.271 -3.331 1.00 97.19 88 VAL A C 1
ATOM 735 O O . VAL A 1 88 ? 20.973 -4.353 -2.340 1.00 97.19 88 VAL A O 1
ATOM 738 N N . TYR A 1 89 ? 21.816 -3.132 -4.021 1.00 96.94 89 TYR A N 1
ATOM 739 C CA . TYR A 1 89 ? 21.120 -1.911 -3.617 1.00 96.94 89 TYR A CA 1
ATOM 740 C C . TYR A 1 89 ? 19.605 -2.101 -3.689 1.00 96.94 89 TYR A C 1
ATOM 742 O O . TYR A 1 89 ? 18.887 -1.728 -2.757 1.00 96.94 89 TYR A O 1
ATOM 750 N N . ALA A 1 90 ? 19.110 -2.709 -4.770 1.00 97.50 90 ALA A N 1
ATOM 751 C CA . ALA A 1 90 ? 17.690 -2.999 -4.909 1.00 97.50 90 ALA A CA 1
ATOM 752 C C . ALA A 1 90 ? 17.189 -3.914 -3.784 1.00 97.50 90 ALA A C 1
ATOM 754 O O . ALA A 1 90 ? 16.149 -3.626 -3.188 1.00 97.50 90 ALA A O 1
ATOM 755 N N . LEU A 1 91 ? 17.940 -4.971 -3.457 1.00 97.94 91 LEU A N 1
ATOM 756 C CA . LEU A 1 91 ? 17.601 -5.896 -2.372 1.00 97.94 91 LEU A CA 1
ATOM 757 C C . LEU A 1 91 ? 17.533 -5.182 -1.013 1.00 97.94 91 LEU A C 1
ATOM 759 O O . LEU A 1 91 ? 16.509 -5.275 -0.334 1.00 97.94 91 LEU A O 1
ATOM 763 N N . SER A 1 92 ? 18.545 -4.383 -0.659 1.00 97.94 92 SER A N 1
ATOM 764 C CA . SER A 1 92 ? 18.548 -3.604 0.588 1.00 97.94 92 SER A CA 1
ATOM 765 C C . SER A 1 92 ? 17.416 -2.570 0.639 1.00 97.94 92 SER A C 1
ATOM 767 O O . SER A 1 92 ? 16.757 -2.396 1.665 1.00 97.94 92 SER A O 1
ATOM 769 N N . ALA A 1 93 ? 17.128 -1.889 -0.473 1.00 97.69 93 ALA A N 1
ATOM 770 C CA . ALA A 1 93 ? 16.024 -0.935 -0.541 1.00 97.69 93 ALA A CA 1
ATOM 771 C C . ALA A 1 93 ? 14.656 -1.621 -0.359 1.00 97.69 93 ALA A C 1
ATOM 773 O O . ALA A 1 93 ? 13.748 -1.047 0.252 1.00 97.69 93 ALA A O 1
ATOM 774 N N . ILE A 1 94 ? 14.490 -2.842 -0.880 1.00 97.62 94 ILE A N 1
ATOM 775 C CA . ILE A 1 94 ? 13.283 -3.654 -0.677 1.00 97.62 94 ILE A CA 1
ATOM 776 C C . ILE A 1 94 ? 13.144 -4.053 0.788 1.00 97.62 94 ILE A C 1
ATOM 778 O O . ILE A 1 94 ? 12.061 -3.870 1.347 1.00 97.62 94 ILE A O 1
ATOM 782 N N . GLU A 1 95 ? 14.213 -4.553 1.403 1.00 97.88 95 GLU A N 1
ATOM 783 C CA . GLU A 1 95 ? 14.237 -4.965 2.808 1.00 97.88 95 GLU A CA 1
ATOM 784 C C . GLU A 1 95 ? 13.780 -3.827 3.730 1.00 97.88 95 GLU A C 1
ATOM 786 O O . GLU A 1 95 ? 12.755 -3.953 4.405 1.00 97.88 95 GLU A O 1
ATOM 791 N N . ILE A 1 96 ? 14.412 -2.652 3.627 1.00 97.50 96 ILE A N 1
ATOM 792 C CA . ILE A 1 96 ? 14.043 -1.449 4.393 1.00 97.50 96 ILE A CA 1
ATOM 793 C C . ILE A 1 96 ? 12.559 -1.090 4.199 1.00 97.50 96 ILE A C 1
ATOM 795 O O . ILE A 1 96 ? 11.862 -0.671 5.130 1.00 97.50 96 ILE A O 1
ATOM 799 N N . ASN A 1 97 ? 12.041 -1.221 2.975 1.00 96.00 97 ASN A N 1
ATOM 800 C CA . ASN A 1 97 ? 10.638 -0.932 2.686 1.00 96.00 97 ASN A CA 1
ATOM 801 C C . ASN A 1 97 ? 9.680 -1.955 3.317 1.00 96.00 97 ASN A C 1
ATOM 803 O O . ASN A 1 97 ? 8.564 -1.583 3.695 1.00 96.00 97 ASN A O 1
ATOM 807 N N . LEU A 1 98 ? 10.070 -3.227 3.409 1.00 96.81 98 LEU A N 1
ATOM 808 C CA . LEU A 1 98 ? 9.281 -4.273 4.060 1.00 96.81 98 LEU A CA 1
ATOM 809 C C . LEU A 1 98 ? 9.266 -4.087 5.581 1.00 96.81 98 LEU A C 1
ATOM 811 O O . LEU A 1 98 ? 8.189 -4.126 6.179 1.00 96.81 98 LEU A O 1
ATOM 815 N N . GLU A 1 99 ? 10.407 -3.775 6.189 1.00 98.00 99 GLU A N 1
ATOM 816 C CA . GLU A 1 99 ? 10.512 -3.488 7.624 1.00 98.00 99 GLU A CA 1
ATOM 817 C C . GLU A 1 99 ? 9.644 -2.294 8.038 1.00 98.00 99 GLU A C 1
ATOM 819 O O . GLU A 1 99 ? 8.878 -2.367 9.002 1.00 98.00 99 GLU A O 1
ATOM 824 N N . LYS A 1 100 ? 9.666 -1.207 7.255 1.00 97.06 100 LYS A N 1
ATOM 825 C CA . LYS A 1 100 ? 8.798 -0.040 7.489 1.00 97.06 100 LYS A CA 1
ATOM 826 C C . LYS A 1 100 ? 7.314 -0.405 7.458 1.00 97.06 100 LYS A C 1
ATOM 828 O O . LYS A 1 100 ? 6.540 0.087 8.282 1.00 97.06 100 LYS A O 1
ATOM 833 N N . LYS A 1 101 ? 6.900 -1.274 6.529 1.00 96.25 101 LYS A N 1
ATOM 834 C CA . LYS A 1 101 ? 5.510 -1.759 6.457 1.00 96.25 101 LYS A CA 1
ATOM 835 C C . LYS A 1 101 ? 5.152 -2.605 7.674 1.00 96.25 101 LYS A C 1
ATOM 837 O O . LYS A 1 101 ? 4.063 -2.433 8.218 1.00 96.25 101 LYS A O 1
ATOM 842 N N . LEU A 1 102 ? 6.062 -3.471 8.121 1.00 97.25 102 LEU A N 1
ATOM 843 C CA . LEU A 1 102 ? 5.872 -4.289 9.317 1.00 97.25 102 LEU A CA 1
ATOM 844 C C . LEU A 1 102 ? 5.702 -3.420 10.573 1.00 97.25 102 LEU A C 1
ATOM 846 O O . LEU A 1 102 ? 4.794 -3.655 11.375 1.00 97.25 102 LEU A O 1
ATOM 850 N N . LEU A 1 103 ? 6.522 -2.376 10.716 1.00 97.44 103 LEU A N 1
ATOM 851 C CA . LEU A 1 103 ? 6.420 -1.421 11.819 1.00 97.44 103 LEU A CA 1
ATOM 852 C C . LEU A 1 103 ? 5.088 -0.652 11.793 1.00 97.44 103 LEU A C 1
ATOM 854 O O . LEU A 1 103 ? 4.422 -0.516 12.826 1.00 97.44 103 LEU A O 1
ATOM 858 N N . GLY A 1 104 ? 4.669 -0.189 10.612 1.00 97.31 104 GLY A N 1
ATOM 859 C CA . GLY A 1 104 ? 3.379 0.477 10.423 1.00 97.31 104 GLY A CA 1
ATOM 860 C C . GLY A 1 104 ? 2.205 -0.422 10.812 1.00 97.31 104 GLY A C 1
ATOM 861 O O . GLY A 1 104 ? 1.358 -0.021 11.610 1.00 97.31 104 GLY A O 1
ATOM 862 N N . LEU A 1 105 ? 2.206 -1.671 10.338 1.00 97.38 105 LEU A N 1
ATOM 863 C CA . LEU A 1 105 ? 1.177 -2.655 10.675 1.00 97.38 105 LEU A CA 1
ATOM 864 C C . LEU A 1 105 ? 1.133 -2.933 12.183 1.00 97.38 105 LEU A C 1
ATOM 866 O O . LEU A 1 105 ? 0.060 -2.937 12.784 1.00 97.38 105 LEU A O 1
ATOM 870 N N . SER A 1 106 ? 2.297 -3.098 12.811 1.00 97.25 106 SER A N 1
ATOM 871 C CA . SER A 1 106 ? 2.407 -3.303 14.259 1.00 97.25 106 SER A CA 1
ATOM 872 C C . SER A 1 106 ? 1.810 -2.136 15.048 1.00 97.25 106 SER A C 1
ATOM 874 O O . SER A 1 106 ? 1.124 -2.341 16.050 1.00 97.25 106 SER A O 1
ATOM 876 N N . THR A 1 107 ? 2.027 -0.906 14.580 1.00 97.88 107 THR A N 1
ATOM 877 C CA . THR A 1 107 ? 1.450 0.305 15.180 1.00 97.88 107 THR A CA 1
ATOM 878 C C . THR A 1 107 ? -0.075 0.310 15.067 1.00 97.88 107 THR A C 1
ATOM 880 O O . THR A 1 107 ? -0.763 0.539 16.064 1.00 97.88 107 THR A O 1
ATOM 883 N N . SER A 1 108 ? -0.623 -0.027 13.896 1.00 96.62 108 SER A N 1
ATOM 884 C CA . SER A 1 108 ? -2.073 -0.156 13.700 1.00 96.62 108 SER A CA 1
ATOM 885 C C . SER A 1 108 ? -2.685 -1.231 14.603 1.00 96.62 108 SER A C 1
ATOM 887 O O . SER A 1 108 ? -3.706 -0.987 15.244 1.00 96.62 108 SER A O 1
ATOM 889 N N . VAL A 1 109 ? -2.034 -2.393 14.729 1.00 97.69 109 VAL A N 1
ATOM 890 C CA . VAL A 1 109 ? -2.480 -3.474 15.623 1.00 97.69 109 VAL A CA 1
ATOM 891 C C . VAL A 1 109 ? -2.512 -3.011 17.080 1.00 97.69 109 VAL A C 1
ATOM 893 O O . VAL A 1 109 ? -3.482 -3.288 17.784 1.00 97.69 109 VAL A O 1
ATOM 896 N N . LYS A 1 110 ? -1.488 -2.281 17.545 1.00 97.44 110 LYS A N 1
ATOM 897 C CA . LYS A 1 110 ? -1.457 -1.722 18.907 1.00 97.44 110 LYS A CA 1
ATOM 898 C C . LYS A 1 110 ? -2.626 -0.769 19.159 1.00 97.44 110 LYS A C 1
ATOM 900 O O . LYS A 1 110 ? -3.276 -0.894 20.193 1.00 97.44 110 LYS A O 1
ATOM 905 N N . LYS A 1 111 ? -2.927 0.129 18.210 1.00 96.88 111 LYS A N 1
ATOM 906 C CA . LYS A 1 111 ? -4.070 1.055 18.306 1.00 96.88 111 LYS A CA 1
ATOM 907 C C . LYS A 1 111 ? -5.389 0.297 18.494 1.00 96.88 111 LYS A C 1
ATOM 909 O O . LYS A 1 111 ? -6.142 0.609 19.409 1.00 96.88 111 LYS A O 1
ATOM 914 N N . ILE A 1 112 ? -5.631 -0.725 17.671 1.00 97.25 112 ILE A N 1
ATOM 915 C CA . ILE A 1 112 ? -6.854 -1.542 17.736 1.00 97.25 112 ILE A CA 1
ATOM 916 C C . ILE A 1 112 ? -6.933 -2.310 19.062 1.00 97.25 112 ILE A C 1
ATOM 918 O O . ILE A 1 112 ? -7.974 -2.309 19.713 1.00 97.25 112 ILE A O 1
ATOM 922 N N . LYS A 1 113 ? -5.832 -2.943 19.493 1.00 96.62 113 LYS A N 1
ATOM 923 C CA . LYS A 1 113 ? -5.786 -3.691 20.761 1.00 96.62 113 LYS A CA 1
ATOM 924 C C . LYS A 1 113 ? -6.087 -2.801 21.964 1.00 96.62 113 LYS A C 1
ATOM 926 O O . LYS A 1 113 ? -6.873 -3.211 22.811 1.00 96.62 113 LYS A O 1
ATOM 931 N N . LYS A 1 114 ? -5.497 -1.602 22.012 1.00 96.56 114 LYS A N 1
ATOM 932 C CA . LYS A 1 114 ? -5.745 -0.620 23.072 1.00 96.56 114 LYS A CA 1
ATOM 933 C C . LYS A 1 114 ? -7.232 -0.272 23.152 1.00 96.56 114 LYS A C 1
ATOM 935 O O . LYS A 1 114 ? -7.829 -0.431 24.207 1.00 96.56 114 LYS A O 1
ATOM 940 N N . HIS A 1 115 ? -7.841 0.097 22.026 1.00 95.31 115 HIS A N 1
ATOM 941 C CA . HIS A 1 115 ? -9.255 0.472 22.008 1.00 95.31 115 HIS A CA 1
ATOM 942 C C . HIS A 1 115 ? -10.184 -0.687 22.401 1.00 95.31 115 HIS A C 1
ATOM 944 O O . HIS A 1 115 ? -11.114 -0.515 23.180 1.00 95.31 115 HIS A O 1
ATOM 950 N N . LYS A 1 116 ? -9.880 -1.911 21.950 1.00 95.81 116 LYS A N 1
ATOM 951 C CA . LYS A 1 116 ? -10.616 -3.109 22.377 1.00 95.81 116 LYS A CA 1
ATOM 952 C C . LYS A 1 116 ? -10.540 -3.325 23.895 1.00 95.81 116 LYS A C 1
ATOM 954 O O . LYS A 1 116 ? -11.534 -3.709 24.499 1.00 95.81 116 LYS A O 1
ATOM 959 N N . GLN A 1 117 ? -9.373 -3.112 24.504 1.00 94.19 117 GLN A N 1
ATOM 960 C CA . GLN A 1 117 ? -9.198 -3.240 25.954 1.00 94.19 117 GLN A CA 1
ATOM 961 C C . GLN A 1 117 ? -9.973 -2.167 26.723 1.00 94.19 117 GLN A C 1
ATOM 963 O O . GLN A 1 117 ? -10.572 -2.492 27.742 1.00 94.19 117 GLN A O 1
ATOM 968 N N . GLU A 1 118 ? -9.999 -0.928 26.224 1.00 93.81 118 GLU A N 1
ATOM 969 C CA . GLU A 1 118 ? -10.795 0.164 26.802 1.00 93.81 118 GLU A CA 1
ATOM 970 C C . GLU A 1 118 ? -12.286 -0.198 26.837 1.00 93.81 118 GLU A C 1
ATOM 972 O O . GLU A 1 118 ? -12.900 -0.117 27.897 1.00 93.81 118 GLU A O 1
ATOM 977 N N . ILE A 1 119 ? -12.836 -0.696 25.722 1.00 92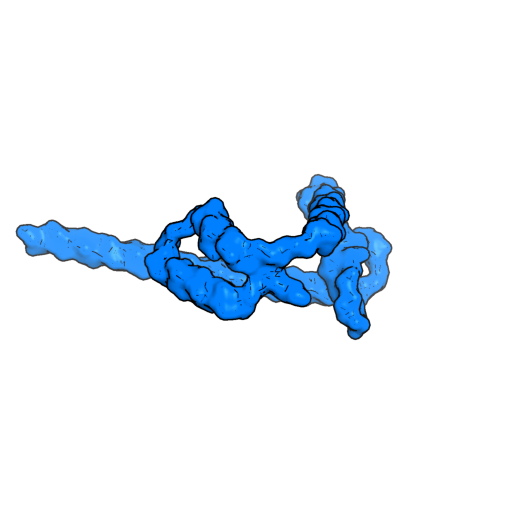.88 119 ILE A N 1
ATOM 978 C CA . ILE A 1 119 ? -14.241 -1.131 25.638 1.00 92.88 119 ILE A CA 1
ATOM 979 C C . ILE A 1 119 ? -14.528 -2.291 26.603 1.00 92.88 119 ILE A C 1
ATOM 981 O O . ILE A 1 119 ? -15.509 -2.259 27.338 1.00 92.88 119 ILE A O 1
ATOM 985 N N . ILE A 1 120 ? -13.671 -3.320 26.637 1.00 90.50 120 ILE A N 1
ATOM 986 C CA . ILE A 1 120 ? -13.846 -4.461 27.557 1.00 90.50 120 ILE A CA 1
ATOM 987 C C . ILE A 1 120 ? -13.811 -3.995 29.020 1.00 90.50 120 ILE A C 1
ATOM 989 O O . ILE A 1 120 ? -14.610 -4.458 29.832 1.00 90.50 120 ILE A O 1
ATOM 993 N N . GLY A 1 121 ? -12.906 -3.070 29.351 1.00 87.00 121 GLY A N 1
ATOM 994 C CA . GLY A 1 121 ? -12.828 -2.465 30.678 1.00 87.00 121 GLY A CA 1
ATOM 995 C C . GLY A 1 121 ? -14.099 -1.697 31.044 1.00 87.00 121 GLY A C 1
ATOM 996 O O . GLY A 1 121 ? -14.621 -1.889 32.138 1.00 87.00 121 GLY A O 1
ATOM 997 N N . GLN A 1 122 ? -14.642 -0.895 30.124 1.00 81.12 122 GLN A N 1
ATOM 998 C CA . GLN A 1 122 ? -15.906 -0.172 30.322 1.00 81.12 122 GLN A CA 1
ATOM 999 C C . GLN A 1 122 ? -17.077 -1.127 30.592 1.00 81.12 122 GLN A C 1
ATOM 1001 O O . GLN A 1 122 ? -17.755 -0.977 31.606 1.00 81.12 122 GLN A O 1
ATOM 1006 N N . LEU A 1 123 ? -17.232 -2.175 29.774 1.00 75.69 123 LEU A N 1
ATOM 1007 C CA . LEU A 1 123 ? -18.272 -3.196 29.965 1.00 75.69 123 LEU A CA 1
ATOM 1008 C C . LEU A 1 123 ? -18.163 -3.898 31.328 1.00 75.69 123 LEU A C 1
ATOM 1010 O O . LEU A 1 123 ? -19.170 -4.219 31.954 1.00 75.69 123 LEU A O 1
ATOM 1014 N N . SER A 1 124 ? -16.939 -4.141 31.810 1.00 76.88 124 SER A N 1
ATOM 1015 C CA . SER A 1 124 ? -16.736 -4.763 33.123 1.00 76.88 124 SER A CA 1
ATOM 1016 C C . SER A 1 124 ? -17.194 -3.874 34.286 1.00 76.88 124 SER A C 1
ATOM 1018 O O . SER A 1 124 ? -17.723 -4.393 35.266 1.00 76.88 124 SER A O 1
ATOM 1020 N N . ILE A 1 125 ? -17.042 -2.550 34.165 1.00 73.88 125 ILE A N 1
ATOM 1021 C CA . ILE A 1 125 ? -17.475 -1.583 35.183 1.00 73.88 125 ILE A CA 1
ATOM 1022 C C . ILE A 1 125 ? -19.003 -1.463 35.188 1.00 73.88 125 ILE A C 1
ATOM 1024 O O . ILE A 1 125 ? -19.603 -1.518 36.258 1.00 73.88 125 ILE A O 1
ATOM 1028 N N . GLU A 1 126 ? -19.634 -1.357 34.015 1.00 70.00 126 GLU A N 1
ATOM 1029 C CA . GLU A 1 126 ? -21.099 -1.292 33.892 1.00 70.00 126 GLU A CA 1
ATOM 1030 C C . GLU A 1 126 ? -21.780 -2.518 34.516 1.00 70.00 126 GLU A C 1
ATOM 1032 O O . GLU A 1 126 ? -22.718 -2.374 35.300 1.00 70.00 126 GLU A O 1
ATOM 1037 N N . ASN A 1 127 ? -21.249 -3.718 34.261 1.00 68.06 127 ASN A N 1
ATOM 1038 C CA . ASN A 1 127 ? -21.770 -4.950 34.856 1.00 68.06 127 ASN A CA 1
ATOM 1039 C C . ASN A 1 127 ? -21.676 -4.948 36.393 1.00 68.06 127 ASN A C 1
ATOM 1041 O O . ASN A 1 127 ? -22.615 -5.375 37.060 1.00 68.06 127 ASN A O 1
ATOM 1045 N N . LEU A 1 128 ? -20.580 -4.443 36.972 1.00 66.62 128 LEU A N 1
ATOM 1046 C CA . LEU A 1 128 ? -20.428 -4.352 38.431 1.00 66.62 128 LEU A CA 1
ATOM 1047 C C . LEU A 1 128 ? -21.421 -3.371 39.062 1.00 66.62 128 LEU A C 1
ATOM 1049 O O . LEU A 1 128 ? -21.944 -3.658 40.134 1.00 66.62 128 LEU A O 1
ATOM 1053 N N . ILE A 1 129 ? -21.695 -2.246 38.397 1.00 70.19 129 ILE A N 1
ATOM 1054 C CA . ILE A 1 129 ? -22.695 -1.270 38.850 1.00 70.19 129 ILE A CA 1
ATOM 1055 C C . ILE A 1 129 ? -24.089 -1.907 38.822 1.00 70.19 129 ILE A C 1
ATOM 1057 O O . ILE A 1 129 ? -24.793 -1.853 39.822 1.00 70.19 129 ILE A O 1
ATOM 1061 N N . SER A 1 130 ? -24.440 -2.609 37.739 1.00 68.81 130 SER A N 1
ATOM 1062 C CA . SER A 1 130 ? -25.747 -3.275 37.604 1.00 68.81 130 SER A CA 1
ATOM 1063 C C . SER A 1 130 ? -25.992 -4.427 38.588 1.00 68.81 130 SER A C 1
ATOM 1065 O O . SER A 1 130 ? -27.133 -4.809 38.806 1.00 68.81 130 SER A O 1
ATOM 1067 N N . MET A 1 131 ? -24.933 -5.007 39.167 1.00 63.38 131 MET A N 1
ATOM 1068 C CA . MET A 1 131 ? -25.030 -6.049 40.200 1.00 63.38 131 MET A CA 1
ATOM 1069 C C . MET A 1 131 ? -25.079 -5.482 41.627 1.00 63.38 131 MET A C 1
ATOM 1071 O O . MET A 1 131 ? -25.318 -6.238 42.568 1.00 63.38 131 MET A O 1
ATOM 1075 N N . ALA A 1 132 ? -24.773 -4.194 41.800 1.00 60.88 132 ALA A N 1
ATOM 1076 C CA . ALA A 1 132 ? -24.781 -3.505 43.089 1.00 60.88 132 ALA A CA 1
ATOM 1077 C C . ALA A 1 132 ? -26.101 -2.754 43.367 1.00 60.88 132 ALA A C 1
ATOM 1079 O O . ALA A 1 132 ? -26.278 -2.253 44.479 1.00 60.88 132 ALA A O 1
ATOM 1080 N N . GLU A 1 133 ? -26.995 -2.690 42.376 1.00 52.97 133 GLU A N 1
ATOM 1081 C CA . GLU A 1 133 ? -28.384 -2.210 42.465 1.00 52.97 133 GLU A CA 1
ATOM 1082 C C . GLU A 1 133 ? -29.359 -3.375 42.691 1.00 52.97 133 GLU A C 1
ATOM 1084 O O . GLU A 1 133 ? -30.325 -3.180 43.466 1.00 52.97 133 GLU A O 1
#

Secondary structure (DSSP, 8-state):
--SB-HHHHHHHHHHHHT-S---HHHHHHHHGGGB---HHHHHHHHHHHHHHHHHHH-B-TTS-BSEEEEE-TT--EEEEETTT---HHHHHHHHHHHHHHHHHHHHHHHHHHHHHHHHHHHHHHHHHHHTT-

Foldseek 3Di:
DPQADPVLVVVLVVVCVPDPDDDPVRSCVSRVVRGDDDVVVVVVVVVVVVVVVVQQCCADPVRHRQWDWFADPVRDIDIDRNVPDPPPVRVVRRVVVVVVVVVVVVVVVVVVVVVVVVVVVVVVVVVVVVVVD

Organism: NCBI:txid1147123

Sequence (133 aa):
MKQLEKRAKEVILKQMEDLAEITTEQVMELIKPHFCPDYQKLAEQALRRQANNLIARYRDDKGVRKYFNYKDPWGTSKYVNVDKTDDVYALSAIEINLEKKLLGLSTSVKKIKKHKQEIIGQLSIENLISMAE